Protein AF-A0A4S4HUU6-F1 (afdb_monomer_lite)

Secondary structure (DSSP, 8-state):
-----SSHHHHHHHHHHHHHHHHHHHHHHHHHHHHHHHHHHHHHHHHT---SS--HHHHHHHHHHHHHHHHHHHHHHHHHHTT---TT--HHHHHHHHHHHHHT-

Foldseek 3Di:
DDDPPPPPVVVVVVVVVVVVVVVVVVVVVVVVVVVVQVVLVVLCVVLVHDPPPDDPVVSVVVSVVSVVVVVQVVLCVLLVVVVHDDPPDDSVVSVVVSCCSVVPD

pLDDT: mean 78.03, std 12.69, range [45.41, 93.06]

Radius of gyration: 26.98 Å; chains: 1; bounding box: 49×20×91 Å

Sequence (105 aa):
MGGSAGIYTAFAAESEQAKQKQIQQSEVKKAKEAEEKKSMEKAAEKLGVSTKGETKEEVAKEVNTARFEKRHDLLIEHAKQLGIDTEGKKDEEIILEIGKIQHGK

Structure (mmCIF, N/CA/C/O backbone):
data_AF-A0A4S4HUU6-F1
#
_entry.id   AF-A0A4S4HUU6-F1
#
loop_
_atom_site.group_PDB
_atom_site.id
_atom_site.type_symbol
_atom_site.label_atom_id
_atom_site.label_alt_id
_atom_site.label_comp_id
_atom_site.label_asym_id
_atom_site.label_entity_id
_atom_site.label_seq_id
_atom_site.pdbx_PDB_ins_code
_atom_site.Cartn_x
_atom_site.Cartn_y
_atom_site.Cartn_z
_atom_site.occupancy
_atom_site.B_iso_or_equiv
_atom_site.auth_seq_id
_atom_site.auth_comp_id
_atom_site.auth_asym_id
_atom_site.auth_atom_id
_atom_site.pdbx_PDB_model_num
ATOM 1 N N . MET A 1 1 ? -3.809 3.472 71.361 1.00 45.41 1 MET A N 1
ATOM 2 C CA . MET A 1 1 ? -4.552 4.072 70.231 1.00 45.41 1 MET A CA 1
ATOM 3 C C . MET A 1 1 ? -3.809 3.733 68.940 1.00 45.41 1 MET A C 1
ATOM 5 O O . MET A 1 1 ? -3.028 4.540 68.465 1.00 45.41 1 MET A O 1
ATOM 9 N N . GLY A 1 2 ? -3.947 2.506 68.431 1.00 47.06 2 GLY A N 1
ATOM 10 C CA . GLY A 1 2 ? -3.278 2.055 67.202 1.00 47.06 2 GLY A CA 1
ATOM 11 C C . GLY A 1 2 ? -4.327 1.497 66.253 1.00 47.06 2 GLY A C 1
ATOM 12 O O . GLY A 1 2 ? -4.720 0.345 66.393 1.00 47.06 2 GLY A O 1
ATOM 13 N N . GLY A 1 3 ? -4.860 2.353 65.382 1.00 49.09 3 GLY A N 1
ATOM 14 C CA . GLY A 1 3 ? -5.950 2.016 64.471 1.00 49.09 3 GLY A CA 1
ATOM 15 C C . GLY A 1 3 ? -5.445 1.288 63.229 1.00 49.09 3 GLY A C 1
ATOM 16 O O . GLY A 1 3 ? -4.697 1.844 62.429 1.00 49.09 3 GLY A O 1
ATOM 17 N N . SER A 1 4 ? -5.892 0.050 63.052 1.00 50.34 4 SER A N 1
ATOM 18 C CA . SER A 1 4 ? -5.740 -0.765 61.848 1.00 50.34 4 SER A CA 1
ATOM 19 C C . SER A 1 4 ? -6.641 -0.237 60.720 1.00 50.34 4 SER A C 1
ATOM 21 O O . SER A 1 4 ? -7.694 -0.805 60.446 1.00 50.34 4 SER A O 1
ATOM 23 N N . ALA A 1 5 ? -6.269 0.875 60.085 1.00 57.25 5 ALA A N 1
ATOM 24 C CA . ALA A 1 5 ? -7.026 1.464 58.968 1.00 57.25 5 ALA A CA 1
ATOM 25 C C . ALA A 1 5 ? -6.268 1.434 57.622 1.00 57.25 5 ALA A C 1
ATOM 27 O O . ALA A 1 5 ? -6.720 2.025 56.648 1.00 57.25 5 ALA A O 1
ATOM 28 N N . GLY A 1 6 ? -5.108 0.768 57.556 1.00 56.34 6 GLY A N 1
ATOM 29 C CA . GLY A 1 6 ? -4.175 0.915 56.430 1.00 56.34 6 GLY A CA 1
ATOM 30 C C . GLY A 1 6 ? -4.353 -0.038 55.242 1.00 56.34 6 GLY A C 1
ATOM 31 O O . GLY A 1 6 ? -3.876 0.279 54.161 1.00 56.34 6 GLY A O 1
ATOM 32 N N . ILE A 1 7 ? -5.007 -1.196 55.405 1.00 55.84 7 ILE A N 1
ATOM 33 C CA . ILE A 1 7 ? -4.997 -2.241 54.355 1.00 55.84 7 ILE A CA 1
ATOM 34 C C . ILE A 1 7 ? -6.243 -2.252 53.459 1.00 55.84 7 ILE A C 1
ATOM 36 O O . ILE A 1 7 ? -6.150 -2.615 52.291 1.00 55.84 7 ILE A O 1
ATOM 40 N N . TYR A 1 8 ? -7.403 -1.824 53.966 1.00 57.91 8 TYR A N 1
ATOM 41 C CA . TYR A 1 8 ? -8.655 -1.886 53.199 1.00 57.91 8 TYR A CA 1
ATOM 42 C C . TYR A 1 8 ? -8.788 -0.752 52.170 1.00 57.91 8 TYR A C 1
ATOM 44 O O . TYR A 1 8 ? -9.427 -0.929 51.137 1.00 57.91 8 TYR A O 1
ATOM 52 N N . THR A 1 9 ? -8.155 0.399 52.410 1.00 63.62 9 THR A N 1
ATOM 53 C CA . THR A 1 9 ? -8.203 1.568 51.514 1.00 63.62 9 THR A CA 1
ATOM 54 C C . THR A 1 9 ? -7.341 1.397 50.263 1.00 63.62 9 THR A C 1
ATOM 56 O O . THR A 1 9 ? -7.747 1.832 49.188 1.00 63.62 9 THR A O 1
ATOM 59 N N . ALA A 1 10 ? -6.195 0.716 50.366 1.00 62.34 10 ALA A N 1
ATOM 60 C CA . ALA A 1 10 ? -5.308 0.478 49.226 1.00 62.34 10 ALA A CA 1
ATOM 61 C C . ALA A 1 10 ? -5.945 -0.447 48.170 1.00 62.34 10 ALA A C 1
ATOM 63 O O . ALA A 1 10 ? -5.927 -0.136 46.982 1.00 62.34 10 ALA A O 1
ATOM 64 N N . PHE A 1 11 ? -6.587 -1.541 48.599 1.00 63.31 11 PHE A N 1
ATOM 65 C CA . PHE A 1 11 ? -7.220 -2.501 47.685 1.00 63.31 11 PHE A CA 1
ATOM 66 C C . PHE A 1 11 ? -8.443 -1.917 46.951 1.00 63.31 11 PHE A C 1
ATOM 68 O O . PHE A 1 11 ? -8.658 -2.193 45.771 1.00 63.31 11 PHE A O 1
ATOM 75 N N . ALA A 1 12 ? -9.228 -1.064 47.620 1.00 67.19 12 ALA A N 1
ATOM 76 C CA . ALA A 1 12 ? -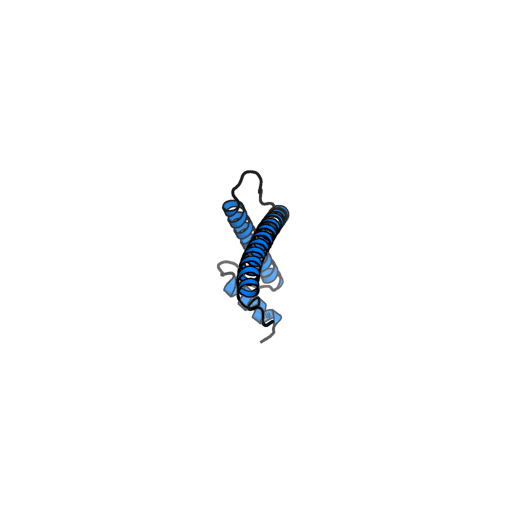10.360 -0.380 46.993 1.00 67.19 12 ALA A CA 1
ATOM 77 C C . ALA A 1 12 ? -9.903 0.624 45.916 1.00 67.19 12 ALA A C 1
ATOM 79 O O . ALA A 1 12 ? -10.440 0.608 44.805 1.00 67.19 12 ALA A O 1
ATOM 80 N N . ALA A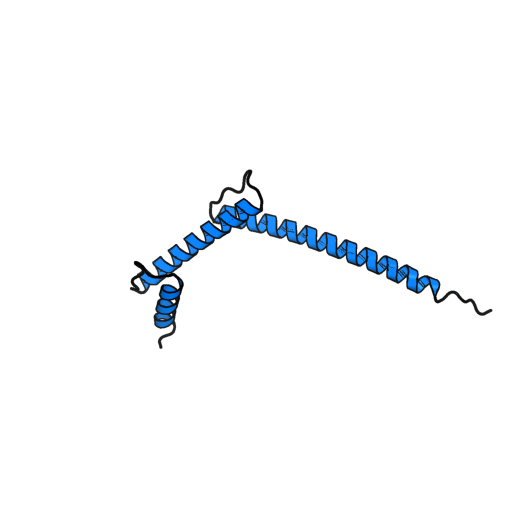 1 13 ? -8.864 1.419 46.202 1.00 64.81 13 ALA A N 1
ATOM 81 C CA . ALA A 1 13 ? -8.296 2.383 45.258 1.00 64.81 13 ALA A CA 1
ATOM 82 C C . ALA A 1 13 ? -7.694 1.713 44.007 1.00 64.81 13 ALA A C 1
ATOM 84 O O . ALA A 1 13 ? -7.828 2.233 42.898 1.00 64.81 13 ALA A O 1
ATOM 85 N N . GLU A 1 14 ? -7.088 0.531 44.155 1.00 60.91 14 GLU A N 1
ATOM 86 C CA . GLU A 1 14 ? -6.528 -0.228 43.029 1.00 60.91 14 GLU A CA 1
ATOM 87 C C . GLU A 1 14 ? -7.622 -0.772 42.092 1.00 60.91 14 GLU A C 1
ATOM 89 O O . GLU A 1 14 ? -7.478 -0.745 40.866 1.00 60.91 14 GLU A O 1
ATOM 94 N N . SER A 1 15 ? -8.775 -1.166 42.650 1.00 62.88 15 SER A N 1
ATOM 95 C CA . SER A 1 15 ? -9.939 -1.605 41.866 1.00 62.88 15 SER A CA 1
ATOM 96 C C . SER A 1 15 ? -10.585 -0.470 41.052 1.00 62.88 15 SER A C 1
ATOM 98 O O . SER A 1 15 ? -11.028 -0.685 39.918 1.00 62.88 15 SER A O 1
ATOM 100 N N . GLU A 1 16 ? -10.598 0.755 41.590 1.00 69.50 16 GLU A N 1
ATOM 101 C CA . GLU A 1 16 ? -11.108 1.941 40.895 1.00 69.50 16 GLU A CA 1
ATOM 102 C C . GLU A 1 16 ? -10.131 2.440 39.826 1.00 69.50 16 GLU A C 1
ATOM 104 O O . GLU A 1 16 ? -10.559 2.759 38.713 1.00 69.50 16 GLU A O 1
ATOM 109 N N . GLN A 1 17 ? -8.821 2.423 40.104 1.00 62.16 17 GLN A N 1
ATOM 110 C CA . GLN A 1 17 ? -7.798 2.725 39.099 1.00 62.16 17 GLN A CA 1
ATOM 111 C C . GLN A 1 17 ? -7.854 1.754 37.914 1.00 62.16 17 GLN A C 1
ATOM 113 O O . GLN A 1 17 ? -7.772 2.197 36.767 1.00 62.16 17 GLN A O 1
ATOM 118 N N . ALA A 1 18 ? -8.040 0.452 38.154 1.00 66.75 18 ALA A N 1
ATOM 119 C CA . ALA A 1 18 ? -8.161 -0.539 37.086 1.00 66.75 18 ALA A CA 1
ATOM 120 C C . ALA A 1 18 ? -9.396 -0.293 36.197 1.00 66.75 18 ALA A C 1
ATOM 122 O O . ALA A 1 18 ? -9.280 -0.296 34.967 1.00 66.75 18 ALA A O 1
ATOM 123 N N . LYS A 1 19 ? -10.560 0.011 36.796 1.00 63.31 19 LYS A N 1
ATOM 124 C CA . LYS A 1 19 ? -11.776 0.388 36.050 1.00 63.31 19 LYS A CA 1
ATOM 125 C C . LYS A 1 19 ? -11.586 1.674 35.247 1.00 63.31 19 LYS A C 1
ATOM 127 O O . LYS A 1 19 ? -11.943 1.706 34.072 1.00 63.31 19 LYS A O 1
ATOM 132 N N . GLN A 1 20 ? -10.987 2.713 35.832 1.00 62.53 20 GLN A N 1
ATOM 133 C CA . GLN A 1 20 ? -10.721 3.972 35.126 1.00 62.53 20 GLN A CA 1
ATOM 134 C C . GLN A 1 20 ? -9.749 3.790 33.951 1.00 62.53 20 GLN A C 1
ATOM 136 O O . GLN A 1 20 ? -9.954 4.394 32.899 1.00 62.53 20 GLN A O 1
ATOM 141 N N . LYS A 1 21 ? -8.728 2.931 34.085 1.00 63.91 21 LYS A N 1
ATOM 142 C CA . LYS A 1 21 ? -7.785 2.612 32.997 1.00 63.91 21 LYS A CA 1
ATOM 143 C C . LYS A 1 21 ? -8.457 1.848 31.855 1.00 63.91 21 LYS A C 1
ATOM 145 O O . LYS A 1 21 ? -8.176 2.122 30.690 1.00 63.91 21 LYS A O 1
ATOM 150 N N . GLN A 1 22 ? -9.362 0.923 32.179 1.00 67.06 22 GLN A N 1
ATOM 151 C CA . GLN A 1 22 ? -10.128 0.165 31.188 1.00 67.06 22 GLN A CA 1
ATOM 152 C C . GLN A 1 22 ? -11.116 1.062 30.423 1.00 67.06 22 GLN A C 1
ATOM 154 O O . GLN A 1 22 ? -11.239 0.944 29.203 1.00 67.06 22 GLN A O 1
ATOM 159 N N . ILE A 1 23 ? -11.766 2.003 31.118 1.00 64.38 23 ILE A N 1
ATOM 160 C CA . ILE A 1 23 ? -12.651 3.005 30.505 1.00 64.38 23 ILE A CA 1
ATOM 161 C C . ILE A 1 23 ? -11.840 3.918 29.574 1.00 64.38 23 ILE A C 1
ATOM 163 O O . ILE A 1 23 ? -12.185 4.032 28.399 1.00 64.38 23 ILE A O 1
ATOM 167 N N . GLN A 1 24 ? -10.699 4.446 30.028 1.00 62.66 24 GLN A N 1
ATOM 168 C CA . GLN A 1 24 ? -9.806 5.264 29.196 1.00 62.66 24 GLN A CA 1
ATOM 169 C C . GLN A 1 24 ? -9.291 4.511 27.957 1.00 62.66 24 GLN A C 1
ATOM 171 O O . GLN A 1 24 ? -9.303 5.057 26.856 1.00 62.66 24 GLN A O 1
ATOM 176 N N . GLN A 1 25 ? -8.900 3.236 28.080 1.00 62.12 25 GLN A N 1
ATOM 177 C CA . GLN A 1 25 ? -8.513 2.421 26.919 1.00 62.12 25 GLN A CA 1
ATOM 178 C C . GLN A 1 25 ? -9.664 2.223 25.924 1.00 62.12 25 GLN A C 1
ATOM 180 O O . GLN A 1 25 ? -9.433 2.208 24.713 1.00 62.12 25 GLN A O 1
ATOM 185 N N . SER A 1 26 ? -10.898 2.084 26.413 1.00 64.88 26 SER A N 1
ATOM 186 C CA . SER A 1 26 ? -12.074 1.915 25.558 1.00 64.88 26 SER A CA 1
ATOM 187 C C . SER A 1 26 ? -12.417 3.189 24.777 1.00 64.88 26 SER A C 1
ATOM 189 O O . SER A 1 26 ? -12.735 3.112 23.590 1.00 64.88 26 SER A O 1
ATOM 191 N N . GLU A 1 27 ? -12.261 4.364 25.392 1.00 69.12 27 GLU A N 1
ATOM 192 C CA . GLU A 1 27 ? -12.480 5.658 24.741 1.00 69.12 27 GLU A CA 1
ATOM 193 C C . GLU A 1 27 ? -11.390 5.971 23.715 1.00 69.12 27 GLU A C 1
ATOM 195 O O . GLU A 1 27 ? -11.702 6.377 22.596 1.00 69.12 27 GLU A O 1
ATOM 200 N N . VAL A 1 28 ? -10.124 5.683 24.036 1.00 67.62 28 VAL A N 1
ATOM 201 C CA . VAL A 1 28 ? -9.004 5.816 23.089 1.00 67.62 28 VAL A CA 1
ATOM 202 C C . VAL A 1 28 ? -9.196 4.895 21.883 1.00 67.62 28 VAL A C 1
ATOM 204 O O . VAL A 1 28 ? -8.980 5.315 20.745 1.00 67.62 28 VAL A O 1
ATOM 207 N N . LYS A 1 29 ? -9.658 3.655 22.094 1.00 70.50 29 LYS A N 1
ATOM 208 C CA . LYS A 1 29 ? -9.960 2.731 20.992 1.00 70.50 29 LYS A CA 1
ATOM 209 C C . LYS A 1 29 ? -11.085 3.267 20.101 1.00 70.50 29 LYS A C 1
ATOM 211 O O . LYS A 1 29 ? -10.959 3.249 18.880 1.00 70.50 29 LYS A O 1
ATOM 216 N N . LYS A 1 30 ? -12.148 3.804 20.701 1.00 67.94 30 LYS A N 1
ATOM 217 C CA . LYS A 1 30 ? -13.291 4.370 19.971 1.00 67.94 30 LYS A CA 1
ATOM 218 C C . LYS A 1 30 ? -12.916 5.640 19.196 1.00 67.94 30 LYS A C 1
ATOM 220 O O . LYS A 1 30 ? -13.361 5.819 18.064 1.00 67.94 30 LYS A O 1
ATOM 225 N N . ALA A 1 31 ? -12.060 6.487 19.769 1.00 69.00 31 ALA A N 1
ATOM 226 C CA . ALA A 1 31 ? -11.509 7.662 19.098 1.00 69.00 31 ALA A CA 1
ATOM 227 C C . ALA A 1 31 ? -10.636 7.267 17.894 1.00 69.00 31 ALA A C 1
ATOM 229 O O . ALA A 1 31 ? -10.806 7.819 16.807 1.00 69.00 31 ALA A O 1
ATOM 230 N N . LYS A 1 32 ? -9.778 6.251 18.051 1.00 70.88 32 LYS A N 1
ATOM 231 C CA . LYS A 1 32 ? -8.943 5.722 16.965 1.00 70.88 32 LYS A CA 1
ATOM 232 C C . LYS A 1 32 ? -9.775 5.136 15.822 1.00 70.88 32 LYS A C 1
ATOM 234 O O . LYS A 1 32 ? -9.508 5.415 14.658 1.00 70.88 32 LYS A O 1
ATOM 239 N N . GLU A 1 33 ? -10.828 4.382 16.134 1.00 72.88 33 GLU A N 1
ATOM 240 C CA . GLU A 1 33 ? -11.728 3.823 15.117 1.00 72.88 33 GLU A CA 1
ATOM 241 C C . GLU A 1 33 ? -12.481 4.904 14.322 1.00 72.88 33 GLU A C 1
ATOM 243 O O . GLU A 1 33 ? -12.761 4.713 13.132 1.00 72.88 33 GLU A O 1
ATOM 248 N N . ALA A 1 34 ? -12.820 6.028 14.964 1.00 73.56 34 ALA A N 1
ATOM 249 C CA . ALA A 1 34 ? -13.445 7.180 14.317 1.00 73.56 34 ALA A CA 1
ATOM 250 C C . ALA A 1 34 ? -12.452 7.964 13.441 1.00 73.56 34 ALA A C 1
ATOM 252 O O . ALA A 1 34 ? -12.804 8.401 12.344 1.00 73.56 34 ALA A O 1
ATOM 253 N N . GLU A 1 35 ? -11.202 8.103 13.883 1.00 77.94 35 GLU A N 1
ATOM 254 C CA . GLU A 1 35 ? -10.132 8.711 13.090 1.00 77.94 35 GLU A CA 1
ATOM 255 C C . GLU A 1 35 ? -9.791 7.871 11.851 1.00 77.94 35 GLU A C 1
ATOM 257 O O . GLU A 1 35 ? -9.661 8.413 10.750 1.00 77.94 35 GLU A O 1
ATOM 262 N N . GLU A 1 36 ? -9.715 6.547 12.000 1.00 75.75 36 GLU A N 1
ATOM 263 C CA . GLU A 1 36 ? -9.504 5.623 10.883 1.00 75.75 36 GLU A CA 1
ATOM 264 C C . GLU A 1 36 ? -10.657 5.681 9.876 1.00 75.75 36 GLU A C 1
ATOM 266 O O . GLU A 1 36 ? -10.395 5.740 8.676 1.00 75.75 36 GLU A O 1
ATOM 271 N N . LYS A 1 37 ? -11.921 5.744 10.337 1.00 75.56 37 LYS A N 1
ATOM 272 C CA . LYS A 1 37 ? -13.094 5.968 9.460 1.00 75.56 37 LYS A CA 1
ATOM 273 C C . LYS A 1 37 ? -12.908 7.214 8.607 1.00 75.56 37 LYS A C 1
ATOM 275 O O . LYS A 1 37 ? -12.949 7.142 7.384 1.00 75.56 37 LYS A O 1
ATOM 280 N N . LYS A 1 38 ? -12.640 8.339 9.267 1.00 80.50 38 LYS A N 1
ATOM 281 C CA . LYS A 1 38 ? -12.493 9.637 8.608 1.00 80.50 38 LYS A CA 1
ATOM 282 C C . LYS A 1 38 ? -11.302 9.660 7.648 1.00 80.50 38 LYS A C 1
ATOM 284 O O . LYS A 1 38 ? -11.340 10.331 6.620 1.00 80.50 38 LYS A O 1
ATOM 289 N N . SER A 1 39 ? -10.232 8.942 7.979 1.00 80.75 39 SER A N 1
ATOM 290 C CA . SER A 1 39 ? -9.050 8.824 7.124 1.00 80.75 39 SER A CA 1
ATOM 291 C C . SER A 1 39 ? -9.311 7.956 5.893 1.00 80.75 39 SER A C 1
ATOM 293 O O . SER A 1 39 ? -8.871 8.325 4.806 1.00 80.75 39 SER A O 1
ATOM 295 N N . MET A 1 40 ? -10.058 6.855 6.032 1.00 78.12 40 MET A N 1
ATOM 296 C CA . MET A 1 40 ? -10.487 6.032 4.895 1.00 78.12 40 MET A CA 1
ATOM 297 C C . MET A 1 40 ? -11.425 6.796 3.965 1.00 78.12 40 MET A C 1
ATOM 299 O O . MET A 1 40 ? -11.202 6.780 2.762 1.00 78.12 40 MET A O 1
ATOM 303 N N . GLU A 1 41 ? -12.412 7.515 4.504 1.00 80.62 41 GLU A N 1
ATOM 304 C CA . GLU A 1 41 ? -13.331 8.335 3.702 1.00 80.62 41 GLU A CA 1
ATOM 305 C C . GLU A 1 41 ? -12.574 9.389 2.886 1.00 80.62 41 GLU A C 1
ATOM 307 O O . GLU A 1 41 ? -12.772 9.503 1.680 1.00 80.62 41 GLU A O 1
ATOM 312 N N . LYS A 1 42 ? -11.619 10.089 3.511 1.00 84.00 42 LYS A N 1
ATOM 313 C CA . LYS A 1 42 ? -10.739 11.033 2.806 1.00 84.00 42 LYS A CA 1
ATOM 314 C C . LYS A 1 42 ? -9.868 10.361 1.745 1.00 84.00 42 LYS A C 1
ATOM 316 O O . LYS A 1 42 ? -9.569 10.974 0.723 1.00 84.00 42 LYS A O 1
ATOM 321 N N . ALA A 1 43 ? -9.372 9.152 2.009 1.00 80.81 43 ALA A N 1
ATOM 322 C CA . ALA A 1 43 ? -8.570 8.409 1.042 1.00 80.81 43 ALA A CA 1
ATOM 323 C C . ALA A 1 43 ? -9.422 7.986 -0.161 1.00 80.81 43 ALA A C 1
ATOM 325 O O . ALA A 1 43 ? -8.988 8.176 -1.293 1.00 80.81 43 ALA A O 1
ATOM 326 N N . ALA A 1 44 ? -10.635 7.494 0.082 1.00 81.38 44 ALA A N 1
ATOM 327 C CA . ALA A 1 44 ? -11.602 7.149 -0.950 1.00 81.38 44 ALA A CA 1
ATOM 328 C C . ALA A 1 44 ? -11.954 8.354 -1.822 1.00 81.38 44 ALA A C 1
ATOM 330 O O . ALA A 1 44 ? -11.816 8.281 -3.038 1.00 81.38 44 ALA A O 1
ATOM 331 N N . GLU A 1 45 ? -12.267 9.498 -1.213 1.00 83.62 45 GLU A N 1
ATOM 332 C CA . GLU A 1 45 ? -12.591 10.733 -1.931 1.00 83.62 45 GLU A CA 1
ATOM 333 C C . GLU A 1 45 ? -11.434 11.197 -2.836 1.00 83.62 45 GLU A C 1
ATOM 335 O O . GLU A 1 45 ? -11.640 11.538 -3.998 1.00 83.62 45 GLU A O 1
ATOM 340 N N . LYS A 1 46 ? -10.184 11.118 -2.355 1.00 82.81 46 LYS A N 1
ATOM 341 C CA . LYS A 1 46 ? -8.981 11.420 -3.161 1.00 82.81 46 LYS A CA 1
ATOM 342 C C . LYS A 1 46 ? -8.737 10.427 -4.295 1.00 82.81 46 LYS A C 1
ATOM 344 O O . LYS A 1 46 ? -8.085 10.756 -5.290 1.00 82.81 46 LYS A O 1
ATOM 349 N N . LEU A 1 47 ? -9.163 9.184 -4.112 1.00 80.25 47 LEU A N 1
ATOM 350 C CA . LEU A 1 47 ? -9.020 8.131 -5.108 1.00 80.25 47 LEU A CA 1
ATOM 351 C C . LEU A 1 47 ? -10.198 8.099 -6.088 1.00 80.25 47 LEU A C 1
ATOM 353 O O . LEU A 1 47 ? -10.035 7.511 -7.149 1.00 80.25 47 LEU A O 1
ATOM 357 N N . GLY A 1 48 ? -11.301 8.795 -5.791 1.00 80.06 48 GLY A N 1
ATOM 358 C CA . GLY A 1 48 ? -12.533 8.778 -6.583 1.00 80.06 48 GLY A CA 1
ATOM 359 C C . GLY A 1 48 ? -13.455 7.596 -6.264 1.00 80.06 48 GLY A C 1
ATOM 360 O O . GLY A 1 48 ? -14.343 7.297 -7.054 1.00 80.06 48 GLY A O 1
ATOM 361 N N . VAL A 1 49 ? -13.246 6.926 -5.128 1.00 80.38 49 VAL A N 1
ATOM 362 C CA . VAL A 1 49 ? -14.026 5.765 -4.674 1.00 80.38 49 VAL A CA 1
ATOM 363 C C . VAL A 1 49 ? -15.258 6.240 -3.901 1.00 80.38 49 VAL A C 1
ATOM 365 O O . VAL A 1 49 ? -15.154 7.087 -3.007 1.00 80.38 49 VAL A O 1
ATOM 368 N N . SER A 1 50 ? -16.433 5.704 -4.235 1.00 76.88 50 SER A N 1
ATOM 369 C CA . SER A 1 50 ? -17.701 6.102 -3.616 1.00 76.88 50 SER A CA 1
ATOM 370 C C . SER A 1 50 ? -17.913 5.397 -2.281 1.00 76.88 50 SER A C 1
ATOM 372 O O . SER A 1 50 ? -18.281 4.239 -2.243 1.00 76.88 50 SER A O 1
ATOM 374 N N . THR A 1 51 ? -17.818 6.119 -1.167 1.00 73.75 51 THR A N 1
ATOM 375 C CA . THR A 1 51 ? -18.051 5.543 0.173 1.00 73.75 51 THR A CA 1
ATOM 376 C C . THR A 1 51 ? -19.520 5.489 0.594 1.00 73.75 51 THR A C 1
ATOM 378 O O . THR A 1 51 ? -19.848 5.093 1.716 1.00 73.75 51 THR A O 1
ATOM 381 N N . LYS A 1 52 ? -20.434 5.956 -0.265 1.00 72.31 52 LYS A N 1
ATOM 382 C CA . LYS A 1 52 ? -21.827 6.209 0.106 1.00 72.31 52 LYS A CA 1
ATOM 383 C C . LYS A 1 52 ? -22.677 4.948 -0.035 1.00 72.31 52 LYS A C 1
ATOM 385 O O . LYS A 1 52 ? -23.071 4.584 -1.135 1.00 72.31 52 LYS A O 1
ATOM 390 N N . GLY A 1 53 ? -23.038 4.360 1.104 1.00 70.25 53 GLY A N 1
ATOM 391 C CA . GLY A 1 53 ? -23.930 3.196 1.179 1.00 70.25 53 GLY A CA 1
ATOM 392 C C . GLY A 1 53 ? -23.207 1.852 1.253 1.00 70.25 53 GLY A C 1
ATOM 393 O O . GLY A 1 5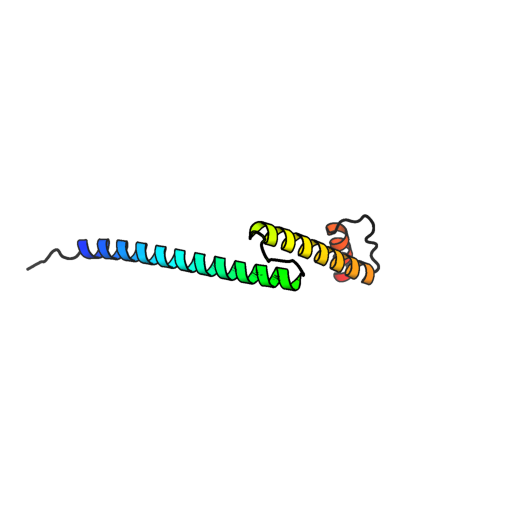3 ? -23.863 0.837 1.461 1.00 70.25 53 GLY A O 1
ATOM 394 N N . GLU A 1 54 ? -21.881 1.858 1.151 1.00 76.31 54 GLU A N 1
ATOM 395 C CA . GLU A 1 54 ? -21.050 0.667 1.279 1.00 76.31 54 GLU A CA 1
ATOM 396 C C . GLU A 1 54 ? -20.626 0.405 2.723 1.00 76.31 54 GLU A C 1
ATOM 398 O O . GLU A 1 54 ? -20.570 1.301 3.577 1.00 76.31 54 GLU A O 1
ATOM 403 N N . THR A 1 55 ? -20.305 -0.853 3.011 1.00 81.31 55 THR A N 1
ATOM 404 C CA . THR A 1 55 ? -19.735 -1.221 4.301 1.00 81.31 55 THR A CA 1
ATOM 405 C C . THR A 1 55 ? -18.286 -0.752 4.417 1.00 81.31 55 THR A C 1
ATOM 407 O O . THR A 1 55 ? -17.560 -0.560 3.444 1.00 81.31 55 THR A O 1
ATOM 410 N N . LYS A 1 56 ? -17.820 -0.609 5.660 1.00 76.88 56 LYS A N 1
ATOM 411 C CA . LYS A 1 56 ? -16.438 -0.213 5.969 1.00 76.88 56 LYS A CA 1
ATOM 412 C C . LYS A 1 56 ? -15.394 -1.115 5.291 1.00 76.88 56 LYS A C 1
ATOM 414 O O . LYS A 1 56 ? -14.317 -0.643 4.944 1.00 76.88 56 LYS A O 1
ATOM 419 N N . GLU A 1 57 ? -15.700 -2.405 5.162 1.00 81.56 57 GLU A N 1
ATOM 420 C CA . GLU A 1 57 ? -14.819 -3.405 4.554 1.00 81.56 57 GLU A CA 1
ATOM 421 C C . GLU A 1 57 ? -14.802 -3.309 3.028 1.00 81.56 57 GLU A C 1
ATOM 423 O O . GLU A 1 57 ? -13.733 -3.445 2.436 1.00 81.56 57 GLU A O 1
ATOM 428 N N . GLU A 1 58 ? -15.948 -3.043 2.398 1.00 84.12 58 GLU A N 1
ATOM 429 C CA . GLU A 1 58 ? -16.048 -2.812 0.951 1.00 84.12 58 GLU A CA 1
ATOM 430 C C . GLU A 1 58 ? -15.268 -1.563 0.552 1.00 84.12 58 GLU A C 1
ATOM 432 O O . GLU A 1 58 ? -14.327 -1.666 -0.234 1.00 84.12 58 GLU A O 1
ATOM 437 N N . VAL A 1 59 ? -15.524 -0.436 1.225 1.00 82.69 59 VAL A N 1
ATOM 438 C CA . VAL A 1 59 ? -14.773 0.809 1.011 1.00 82.69 59 VAL A CA 1
ATOM 439 C C . VAL A 1 59 ? -13.275 0.581 1.199 1.00 82.69 59 VAL A C 1
ATOM 441 O O . VAL A 1 59 ? -12.466 1.053 0.406 1.00 82.69 59 VAL A O 1
ATOM 444 N N . ALA A 1 60 ? -12.867 -0.156 2.237 1.00 82.62 60 ALA A N 1
ATOM 445 C CA . ALA A 1 60 ? -11.454 -0.433 2.481 1.00 82.62 60 ALA A CA 1
ATOM 446 C C . ALA A 1 60 ? -10.815 -1.291 1.377 1.00 82.62 60 ALA A C 1
ATOM 448 O O . ALA A 1 60 ? -9.647 -1.071 1.041 1.00 82.62 60 ALA A O 1
ATOM 449 N N . LYS A 1 61 ? -11.552 -2.259 0.819 1.00 86.44 61 LYS A N 1
ATOM 450 C CA . LYS A 1 61 ? -11.095 -3.060 -0.323 1.00 86.44 61 LYS A CA 1
ATOM 451 C C . LYS A 1 61 ? -10.976 -2.201 -1.571 1.00 86.44 61 LYS A C 1
ATOM 453 O O . LYS A 1 61 ? -9.915 -2.203 -2.182 1.00 86.44 61 LYS A O 1
ATOM 458 N N . GLU A 1 62 ? -12.005 -1.434 -1.904 1.00 85.25 62 GLU A N 1
ATOM 459 C CA . GLU A 1 62 ? -12.028 -0.622 -3.120 1.00 85.25 62 GLU A CA 1
ATOM 460 C C . GLU A 1 62 ? -10.977 0.493 -3.083 1.00 85.25 62 GLU A C 1
ATOM 462 O O . GLU A 1 62 ? -10.226 0.676 -4.038 1.00 85.25 62 GLU A O 1
ATOM 467 N N . VAL A 1 63 ? -10.801 1.148 -1.931 1.00 86.19 63 VAL A N 1
ATOM 468 C CA . VAL A 1 63 ? -9.692 2.083 -1.683 1.00 86.19 63 VAL A CA 1
ATOM 469 C C . VAL A 1 63 ? -8.335 1.412 -1.877 1.00 86.19 63 VAL A C 1
ATOM 471 O O . VAL A 1 63 ? -7.436 2.024 -2.453 1.00 86.19 63 VAL A O 1
ATOM 474 N N . ASN A 1 64 ? -8.149 0.180 -1.392 1.00 86.56 64 ASN A N 1
ATOM 475 C CA . ASN A 1 64 ? -6.891 -0.543 -1.587 1.00 86.56 64 ASN A CA 1
ATOM 476 C C . ASN A 1 64 ? -6.649 -0.880 -3.056 1.00 86.56 64 ASN A C 1
ATOM 478 O O . ASN A 1 64 ? -5.538 -0.664 -3.533 1.00 86.56 64 ASN A O 1
ATOM 482 N N . THR A 1 65 ? -7.670 -1.359 -3.763 1.00 87.19 65 THR A N 1
ATOM 483 C CA . THR A 1 65 ? -7.590 -1.674 -5.191 1.00 87.19 65 THR A CA 1
ATOM 484 C C . THR A 1 65 ? -7.253 -0.427 -6.001 1.00 87.19 65 THR A C 1
ATOM 486 O O . THR A 1 65 ? -6.226 -0.404 -6.671 1.00 87.19 65 THR A O 1
ATOM 489 N N . ALA A 1 66 ? -8.007 0.662 -5.830 1.00 87.12 66 ALA A N 1
ATOM 490 C CA . ALA A 1 66 ? -7.745 1.928 -6.514 1.00 87.12 66 ALA A CA 1
ATOM 491 C C . ALA A 1 66 ? -6.350 2.488 -6.187 1.00 87.12 66 ALA A C 1
ATOM 493 O O . ALA A 1 66 ? -5.676 3.086 -7.026 1.00 87.12 66 ALA A O 1
ATOM 494 N N . ARG A 1 67 ? -5.875 2.301 -4.949 1.00 88.12 67 ARG A N 1
ATOM 495 C CA . ARG A 1 67 ? -4.521 2.703 -4.554 1.00 88.12 67 ARG A CA 1
ATOM 496 C C . ARG A 1 67 ? -3.450 1.839 -5.214 1.00 88.12 67 ARG A C 1
ATOM 498 O O . ARG A 1 67 ? -2.384 2.367 -5.528 1.00 88.12 67 ARG A O 1
ATOM 505 N N . PHE A 1 68 ? -3.700 0.542 -5.356 1.00 87.94 68 PHE A N 1
ATOM 506 C CA . PHE A 1 68 ? -2.801 -0.386 -6.027 1.00 87.94 68 PHE A CA 1
ATOM 507 C C . PHE A 1 68 ? -2.693 -0.040 -7.512 1.00 87.94 68 PHE A C 1
ATOM 509 O O . PHE A 1 68 ? -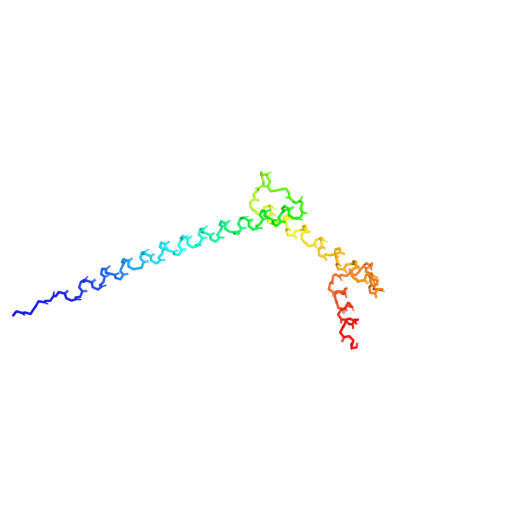1.587 0.191 -7.983 1.00 87.94 68 PHE A O 1
ATOM 516 N N . GLU A 1 69 ? -3.824 0.133 -8.196 1.00 87.81 69 GLU A N 1
ATOM 517 C CA . GLU A 1 69 ? -3.882 0.539 -9.606 1.00 87.81 69 GLU A CA 1
ATOM 518 C C . GLU A 1 69 ? -3.154 1.866 -9.837 1.00 87.81 69 GLU A C 1
ATOM 520 O O . GLU A 1 69 ? -2.220 1.922 -10.629 1.00 87.81 69 GLU A O 1
ATOM 525 N N . LYS A 1 70 ? -3.447 2.911 -9.046 1.00 88.50 70 LYS A N 1
ATOM 526 C CA . LYS A 1 70 ? -2.715 4.184 -9.170 1.00 88.50 70 LYS A CA 1
ATOM 527 C C . LYS A 1 70 ? -1.215 4.038 -8.929 1.00 88.50 70 LYS A C 1
ATOM 529 O O . LYS A 1 70 ? -0.426 4.745 -9.545 1.00 88.50 70 LYS A O 1
ATOM 534 N N . ARG A 1 71 ? -0.796 3.186 -7.988 1.00 88.31 71 ARG A N 1
ATOM 535 C CA . ARG A 1 71 ? 0.635 2.940 -7.748 1.00 88.31 71 ARG A CA 1
ATOM 536 C C . ARG A 1 71 ? 1.280 2.225 -8.927 1.00 88.31 71 ARG A C 1
ATOM 538 O O . ARG A 1 71 ? 2.395 2.592 -9.278 1.00 88.31 71 ARG A O 1
ATOM 545 N N . HIS A 1 72 ? 0.591 1.246 -9.496 1.00 89.00 72 HIS A N 1
ATOM 546 C CA . HIS A 1 72 ? 1.025 0.517 -10.677 1.00 89.00 72 HIS A CA 1
ATOM 547 C C . HIS A 1 72 ? 1.167 1.456 -11.883 1.00 89.00 72 HIS A C 1
ATOM 549 O O . HIS A 1 72 ? 2.226 1.497 -12.502 1.00 89.00 72 HIS A O 1
ATOM 555 N N . ASP A 1 73 ? 0.175 2.310 -12.135 1.00 90.75 73 ASP A N 1
ATOM 556 C CA . ASP A 1 73 ? 0.227 3.304 -13.211 1.00 90.75 73 ASP A CA 1
ATOM 557 C C . ASP A 1 73 ? 1.411 4.264 -13.041 1.00 90.75 73 ASP A C 1
ATOM 559 O O . ASP A 1 73 ? 2.201 4.452 -13.964 1.00 90.75 73 ASP A O 1
ATOM 563 N N . LEU A 1 74 ? 1.592 4.820 -11.836 1.00 91.25 74 LEU A N 1
ATOM 564 C CA . LEU A 1 74 ? 2.725 5.700 -11.524 1.00 91.25 74 LEU A CA 1
ATOM 565 C C . LEU A 1 74 ? 4.073 4.993 -11.695 1.00 91.25 74 LEU A C 1
ATOM 567 O O . LEU A 1 74 ? 5.049 5.609 -12.124 1.00 91.25 74 LEU A O 1
ATOM 571 N N . LEU A 1 75 ? 4.140 3.708 -11.344 1.00 92.19 75 LEU A N 1
ATOM 572 C CA . LEU A 1 75 ? 5.334 2.895 -11.519 1.00 92.19 75 LEU A CA 1
ATOM 573 C C . LEU A 1 75 ? 5.655 2.713 -13.007 1.00 92.19 75 LEU A C 1
ATOM 575 O O . LEU A 1 75 ? 6.806 2.898 -13.403 1.00 92.19 75 LEU A O 1
ATOM 579 N N . ILE A 1 76 ? 4.644 2.410 -13.825 1.00 92.31 76 ILE A N 1
ATOM 580 C CA . ILE A 1 76 ? 4.783 2.284 -15.277 1.00 92.31 76 ILE A CA 1
ATOM 581 C C . ILE A 1 76 ? 5.201 3.612 -15.904 1.00 92.31 76 ILE A C 1
ATOM 583 O O . ILE A 1 76 ? 6.110 3.634 -16.732 1.00 92.31 76 ILE A O 1
ATOM 587 N N . GLU A 1 77 ? 4.565 4.724 -15.534 1.00 93.06 77 GLU A N 1
ATOM 588 C CA . GLU A 1 77 ? 4.931 6.043 -16.056 1.00 93.06 77 GLU A CA 1
ATOM 589 C C . GLU A 1 77 ? 6.384 6.384 -15.735 1.00 93.06 77 GLU A C 1
ATOM 591 O O . GLU A 1 77 ? 7.137 6.799 -16.616 1.00 93.06 77 GLU A O 1
ATOM 596 N N . HIS A 1 78 ? 6.801 6.155 -14.493 1.00 92.12 78 HIS A N 1
ATOM 597 C CA . HIS A 1 78 ? 8.166 6.415 -14.065 1.00 92.12 78 HIS A CA 1
ATOM 598 C C . HIS A 1 78 ? 9.180 5.500 -14.771 1.00 92.12 78 HIS A C 1
ATOM 600 O O . HIS A 1 78 ? 10.241 5.954 -15.195 1.00 92.12 78 HIS A O 1
ATOM 606 N N . ALA A 1 79 ? 8.841 4.228 -14.976 1.00 92.81 79 ALA A N 1
ATOM 607 C CA . ALA A 1 79 ? 9.652 3.306 -15.763 1.00 92.81 79 ALA A CA 1
ATOM 608 C C . ALA A 1 79 ? 9.793 3.767 -17.222 1.00 92.81 79 ALA A C 1
ATOM 610 O O . ALA A 1 79 ? 10.908 3.844 -17.736 1.00 92.81 79 ALA A O 1
ATOM 611 N N . LYS A 1 80 ? 8.690 4.171 -17.864 1.00 92.62 80 LYS A N 1
ATOM 612 C CA . LYS A 1 80 ? 8.692 4.719 -19.230 1.00 92.62 80 LYS A CA 1
ATOM 613 C C . LYS A 1 80 ? 9.533 5.991 -19.338 1.00 92.62 80 LYS A C 1
ATOM 615 O O . LYS A 1 80 ? 10.268 6.143 -20.310 1.00 92.62 80 LYS A O 1
ATOM 620 N N . GLN A 1 81 ? 9.480 6.877 -18.340 1.00 91.94 81 GLN A N 1
ATOM 621 C CA . GLN A 1 81 ? 10.330 8.076 -18.273 1.00 91.94 81 GLN A CA 1
ATOM 622 C C . GLN A 1 81 ? 11.824 7.738 -18.216 1.00 91.94 81 GLN A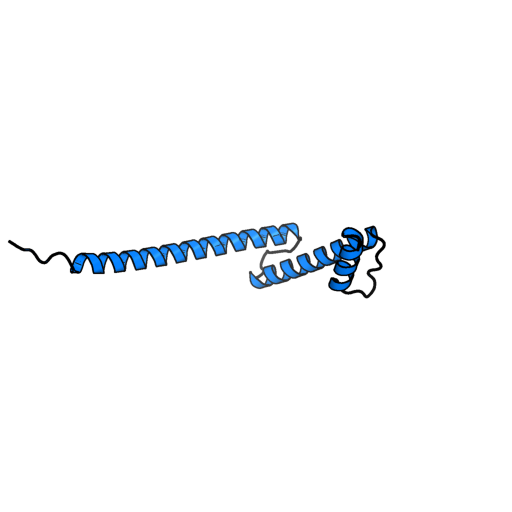 C 1
ATOM 624 O O . GLN A 1 81 ? 12.646 8.483 -18.745 1.00 91.94 81 GLN A O 1
ATOM 629 N N . LEU A 1 82 ? 12.170 6.606 -17.604 1.00 90.56 82 LEU A N 1
ATOM 630 C CA . LEU A 1 82 ? 13.534 6.086 -17.534 1.00 90.56 82 LEU A CA 1
ATOM 631 C C . LEU A 1 82 ? 13.909 5.210 -18.742 1.00 90.56 82 LEU A C 1
ATOM 633 O O . LEU A 1 82 ? 15.030 4.711 -18.804 1.00 90.56 82 LEU A O 1
ATOM 637 N N . GLY A 1 83 ? 12.998 5.025 -19.704 1.00 91.62 83 GLY A N 1
ATOM 638 C CA . GLY A 1 83 ? 13.211 4.184 -20.883 1.00 91.62 83 GLY A CA 1
ATOM 639 C C . GLY A 1 83 ? 13.158 2.679 -20.603 1.00 91.62 83 GLY A C 1
ATOM 640 O O . GLY A 1 83 ? 13.671 1.897 -21.400 1.00 91.62 83 GLY A O 1
ATOM 641 N N . ILE A 1 84 ? 12.564 2.265 -19.482 1.00 91.56 84 ILE A N 1
ATOM 642 C CA . ILE A 1 84 ? 12.358 0.859 -19.128 1.00 91.56 84 ILE A CA 1
ATOM 643 C C . ILE A 1 84 ? 11.098 0.336 -19.823 1.00 91.56 84 ILE A C 1
ATOM 645 O O . ILE A 1 84 ? 10.022 0.929 -19.715 1.00 91.56 84 ILE A O 1
ATOM 649 N N . ASP A 1 85 ? 11.221 -0.813 -20.488 1.00 91.69 85 ASP A N 1
ATOM 650 C CA . ASP A 1 85 ? 10.064 -1.554 -20.981 1.00 91.69 85 ASP A CA 1
ATOM 651 C C . ASP A 1 85 ? 9.305 -2.194 -19.810 1.00 91.69 85 ASP A C 1
ATOM 653 O O . ASP A 1 85 ? 9.906 -2.828 -18.941 1.00 91.69 85 ASP A O 1
ATOM 657 N N . THR A 1 86 ? 7.990 -2.005 -19.793 1.00 91.75 86 THR A N 1
ATOM 658 C CA . THR A 1 86 ? 7.077 -2.445 -18.725 1.00 91.75 86 THR A CA 1
ATOM 659 C C . THR A 1 86 ? 6.110 -3.522 -19.202 1.00 91.75 86 THR A C 1
ATOM 661 O O . THR A 1 86 ? 5.394 -4.100 -18.386 1.00 91.75 86 THR A O 1
ATOM 664 N N . GLU A 1 87 ? 6.080 -3.817 -20.506 1.00 89.25 87 GLU A N 1
ATOM 665 C CA . GLU A 1 87 ? 5.137 -4.772 -21.072 1.00 89.25 87 GLU A CA 1
ATOM 666 C C . GLU A 1 87 ? 5.463 -6.198 -20.600 1.00 89.25 87 GLU A C 1
ATOM 668 O O . GLU A 1 87 ? 6.585 -6.687 -20.724 1.00 89.25 87 GLU A O 1
ATOM 673 N N . GLY A 1 88 ? 4.479 -6.860 -19.987 1.00 88.44 88 GLY A N 1
ATOM 674 C CA . GLY A 1 88 ? 4.619 -8.227 -19.474 1.00 88.44 88 GLY A CA 1
ATOM 675 C C . GLY A 1 88 ? 5.466 -8.380 -18.203 1.00 88.44 88 GLY A C 1
ATOM 676 O O . GLY A 1 88 ? 5.597 -9.504 -17.715 1.00 88.44 88 GLY A O 1
ATOM 677 N N . LYS A 1 89 ? 6.006 -7.291 -17.643 1.00 90.25 89 LYS A N 1
ATOM 678 C CA . LYS A 1 89 ? 6.777 -7.319 -16.392 1.00 90.25 89 LYS A CA 1
ATOM 679 C C . LYS A 1 89 ? 5.886 -7.154 -15.170 1.00 90.25 89 LYS A C 1
ATOM 681 O O . LYS A 1 89 ? 4.853 -6.489 -15.209 1.00 90.25 89 LYS A O 1
ATOM 686 N N . LYS A 1 90 ? 6.319 -7.736 -14.056 1.00 91.94 90 LYS A N 1
ATOM 687 C CA . LYS A 1 90 ? 5.704 -7.516 -12.742 1.00 91.94 90 LYS A CA 1
ATOM 688 C C . LYS A 1 90 ? 6.223 -6.223 -12.118 1.00 91.94 90 LYS A C 1
ATOM 690 O O . LYS A 1 90 ? 7.369 -5.837 -12.340 1.00 91.94 90 LYS A O 1
ATOM 695 N N . ASP A 1 91 ? 5.425 -5.621 -11.240 1.00 90.19 91 ASP A N 1
ATOM 696 C CA . ASP A 1 91 ? 5.789 -4.411 -10.487 1.00 90.19 91 ASP A CA 1
ATOM 697 C C . ASP A 1 91 ? 7.155 -4.533 -9.803 1.00 90.19 91 ASP A C 1
ATOM 699 O O . ASP A 1 91 ? 7.965 -3.613 -9.842 1.00 90.19 91 ASP A O 1
ATOM 703 N N . GLU A 1 92 ? 7.439 -5.694 -9.214 1.00 91.62 92 GLU A N 1
ATOM 704 C CA . GLU A 1 92 ? 8.712 -5.978 -8.547 1.00 91.62 92 GLU A CA 1
ATOM 705 C C . GLU A 1 92 ? 9.908 -5.855 -9.502 1.00 91.62 92 GLU A C 1
ATOM 707 O O . GLU A 1 92 ? 10.935 -5.282 -9.140 1.00 91.62 92 GLU A O 1
ATOM 712 N N . GLU A 1 93 ? 9.774 -6.348 -10.733 1.00 93.00 93 GLU A N 1
ATOM 713 C CA . GLU A 1 93 ? 10.825 -6.292 -11.753 1.00 93.00 93 GLU A CA 1
ATOM 714 C C . GLU A 1 93 ? 11.054 -4.852 -12.212 1.00 93.00 93 GLU A C 1
ATOM 716 O O . GLU A 1 93 ? 12.196 -4.397 -12.296 1.00 93.00 93 GLU A O 1
ATOM 721 N N . ILE A 1 94 ? 9.966 -4.106 -12.418 1.00 92.81 94 ILE A N 1
ATOM 722 C CA . ILE A 1 94 ? 10.015 -2.695 -12.801 1.00 92.81 94 ILE A CA 1
ATOM 723 C C . ILE A 1 94 ? 10.691 -1.864 -11.698 1.00 92.81 94 ILE A C 1
ATOM 725 O O . ILE A 1 94 ? 11.586 -1.070 -11.985 1.00 92.81 94 ILE A O 1
ATOM 729 N N . ILE A 1 95 ? 10.330 -2.079 -10.427 1.00 92.44 95 ILE A N 1
ATOM 730 C CA . ILE A 1 95 ? 10.956 -1.409 -9.273 1.00 92.44 95 ILE A CA 1
ATOM 731 C C . ILE A 1 95 ? 12.457 -1.708 -9.216 1.00 92.44 95 ILE A C 1
ATOM 733 O O . ILE A 1 95 ? 13.256 -0.801 -8.970 1.00 92.44 95 ILE A O 1
ATOM 737 N N . LEU A 1 96 ? 12.854 -2.963 -9.442 1.00 92.44 96 LEU A N 1
ATOM 738 C CA . LEU A 1 96 ? 14.263 -3.354 -9.448 1.00 92.44 96 LEU A CA 1
ATOM 739 C C . LEU A 1 96 ? 15.042 -2.658 -10.567 1.00 92.44 96 LEU A C 1
ATOM 741 O O . LEU A 1 96 ? 16.153 -2.186 -10.328 1.00 92.44 96 LEU A O 1
ATOM 745 N N . GLU A 1 97 ? 14.486 -2.585 -11.774 1.00 91.44 97 GLU A N 1
ATOM 746 C CA . GLU A 1 97 ? 15.120 -1.893 -12.900 1.00 91.44 97 GLU A CA 1
ATOM 747 C C . GLU A 1 97 ? 15.237 -0.388 -12.655 1.00 91.44 97 GLU A C 1
ATOM 749 O O . GLU A 1 97 ? 16.324 0.169 -12.812 1.00 91.44 97 GLU A O 1
ATOM 754 N N . ILE A 1 98 ? 14.170 0.250 -12.166 1.00 91.69 98 ILE A N 1
ATOM 755 C CA . ILE A 1 98 ? 14.197 1.656 -11.744 1.00 91.69 98 ILE A CA 1
ATOM 756 C C . ILE A 1 98 ? 15.301 1.874 -10.705 1.00 91.69 98 ILE A C 1
ATOM 758 O O . ILE A 1 98 ? 16.105 2.794 -10.842 1.00 91.69 98 ILE A O 1
ATOM 762 N N . GLY A 1 99 ? 15.368 1.016 -9.684 1.00 91.50 99 GLY A N 1
ATOM 763 C CA . GLY A 1 99 ? 16.363 1.107 -8.620 1.00 91.50 99 GLY A CA 1
ATOM 764 C C . GLY A 1 99 ? 17.797 0.982 -9.137 1.00 91.50 99 GLY A C 1
ATOM 765 O O . GLY A 1 99 ? 18.670 1.719 -8.681 1.00 91.50 99 GLY A O 1
ATOM 766 N N . LYS A 1 100 ? 18.047 0.108 -10.122 1.00 90.81 100 LYS A N 1
ATOM 767 C CA . LYS A 1 100 ? 19.358 -0.009 -10.785 1.00 90.81 100 LYS A CA 1
ATOM 768 C C . LYS A 1 100 ? 19.742 1.280 -11.513 1.00 90.81 100 LYS A C 1
ATOM 770 O O . LYS A 1 100 ? 20.873 1.734 -11.364 1.00 90.81 100 LYS A O 1
ATOM 775 N N . ILE A 1 101 ? 18.806 1.890 -12.246 1.00 89.38 101 ILE A N 1
ATOM 776 C CA . ILE A 1 101 ? 19.053 3.143 -12.977 1.00 89.38 101 ILE A CA 1
ATOM 777 C C . ILE A 1 101 ? 19.278 4.310 -12.007 1.00 89.38 101 ILE A C 1
ATOM 779 O O . ILE A 1 101 ? 20.238 5.061 -12.158 1.00 89.38 101 ILE A O 1
ATOM 783 N N . GLN A 1 102 ? 18.424 4.456 -10.990 1.00 86.00 102 GLN A N 1
ATOM 784 C CA . GLN A 1 102 ? 18.489 5.573 -10.042 1.00 86.00 102 GLN A CA 1
ATOM 785 C C . GLN A 1 102 ? 19.700 5.509 -9.107 1.00 86.00 102 GLN A C 1
ATOM 787 O O . GLN A 1 102 ? 20.255 6.549 -8.754 1.00 86.00 102 GLN A O 1
ATOM 792 N N . HIS A 1 103 ? 20.103 4.309 -8.682 1.00 84.25 103 HIS A N 1
ATOM 793 C CA . HIS A 1 103 ? 21.200 4.124 -7.728 1.00 84.25 103 HIS A CA 1
ATOM 794 C C . HIS A 1 103 ? 22.530 3.714 -8.365 1.00 84.25 103 HIS A C 1
ATOM 796 O O . HIS A 1 103 ? 23.489 3.505 -7.625 1.00 84.25 103 HIS A O 1
ATOM 802 N N . GLY A 1 104 ? 22.602 3.638 -9.700 1.00 68.94 104 GLY A N 1
ATOM 803 C CA . GLY A 1 104 ? 23.845 3.551 -10.467 1.00 68.94 104 GLY A CA 1
ATOM 804 C C . GLY A 1 104 ? 24.847 2.527 -9.931 1.00 68.94 104 GLY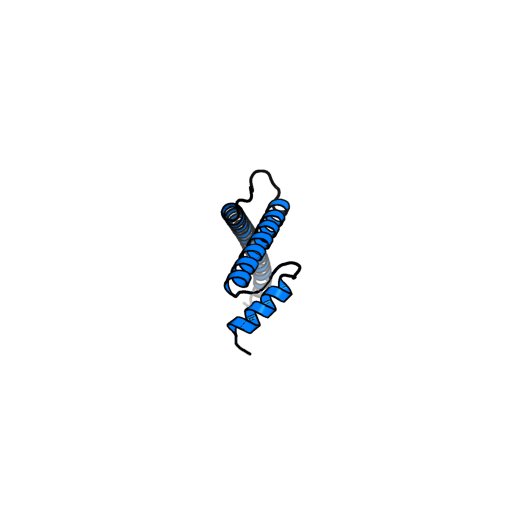 A C 1
ATOM 805 O O . GLY A 1 104 ? 25.928 2.911 -9.480 1.00 68.94 104 GLY A O 1
ATOM 806 N N . LYS A 1 105 ? 24.493 1.239 -9.967 1.00 56.09 105 LYS A N 1
ATOM 807 C CA . LYS A 1 105 ? 25.463 0.143 -9.824 1.00 56.09 105 LYS A CA 1
ATOM 808 C C . LYS A 1 105 ? 25.568 -0.650 -11.111 1.00 56.09 105 LYS A C 1
ATOM 810 O O . LYS A 1 105 ? 24.498 -1.019 -11.640 1.00 56.09 105 LYS A O 1
#